Protein AF-A0A2V5LJJ0-F1 (afdb_monomer)

Structure (mmCIF, N/CA/C/O backbone):
data_AF-A0A2V5LJJ0-F1
#
_entry.id   AF-A0A2V5LJJ0-F1
#
loop_
_atom_site.group_PDB
_atom_site.id
_atom_site.type_symbol
_atom_site.label_atom_id
_atom_site.label_alt_id
_atom_site.label_comp_id
_atom_site.label_asym_id
_atom_site.label_entity_id
_atom_site.label_seq_id
_atom_site.pdbx_PDB_ins_code
_atom_site.Cartn_x
_atom_site.Cartn_y
_atom_site.Cartn_z
_atom_site.occupancy
_atom_site.B_iso_or_equiv
_atom_site.auth_seq_id
_atom_site.auth_comp_id
_atom_site.auth_asym_id
_atom_site.auth_atom_id
_atom_site.pdbx_PDB_model_num
ATOM 1 N N . MET A 1 1 ? -6.490 6.702 4.690 1.00 62.19 1 MET A N 1
ATOM 2 C CA . MET A 1 1 ? -7.516 5.666 4.423 1.00 62.19 1 MET A CA 1
ATOM 3 C C . MET A 1 1 ? -7.870 5.526 2.945 1.00 62.19 1 MET A C 1
ATOM 5 O O . MET A 1 1 ? -7.852 4.401 2.469 1.00 62.19 1 MET A O 1
ATOM 9 N N . GLY A 1 2 ? -8.130 6.603 2.186 1.00 63.94 2 GLY A N 1
ATOM 10 C CA . GLY A 1 2 ? -8.470 6.467 0.756 1.00 63.94 2 GLY A CA 1
ATOM 11 C C . GLY A 1 2 ? -7.350 5.833 -0.078 1.00 63.94 2 GLY A C 1
ATOM 12 O O . GLY A 1 2 ? -7.581 4.876 -0.809 1.00 63.94 2 GLY A O 1
ATOM 13 N N . HIS A 1 3 ? -6.111 6.265 0.162 1.00 73.56 3 HIS A N 1
ATOM 14 C CA . HIS A 1 3 ? -4.917 5.666 -0.441 1.00 73.56 3 HIS A CA 1
ATOM 15 C C . HIS A 1 3 ? -4.675 4.201 -0.039 1.00 73.56 3 HIS A C 1
ATOM 17 O O . HIS A 1 3 ? -4.080 3.464 -0.811 1.00 73.56 3 HIS A O 1
ATOM 23 N N . ALA A 1 4 ? -5.182 3.737 1.113 1.00 76.75 4 ALA A N 1
ATOM 24 C CA . ALA A 1 4 ? -5.069 2.325 1.484 1.00 76.75 4 ALA A CA 1
ATOM 25 C C . ALA A 1 4 ? -5.857 1.449 0.505 1.00 76.75 4 ALA A C 1
ATOM 27 O O . ALA A 1 4 ? -5.357 0.429 0.052 1.00 76.75 4 ALA A O 1
ATOM 28 N N . ARG A 1 5 ? -7.072 1.873 0.124 1.00 81.62 5 ARG A N 1
ATOM 29 C CA . ARG A 1 5 ? -7.876 1.158 -0.874 1.00 81.62 5 ARG A CA 1
ATOM 30 C C . ARG A 1 5 ? -7.169 1.092 -2.228 1.00 81.62 5 ARG A C 1
ATOM 32 O O . ARG A 1 5 ? -7.152 0.019 -2.815 1.00 81.62 5 ARG A O 1
ATOM 39 N N . ALA A 1 6 ? -6.572 2.199 -2.668 1.00 84.38 6 ALA A N 1
ATOM 40 C CA . ALA A 1 6 ? -5.789 2.232 -3.900 1.00 84.38 6 ALA A CA 1
ATOM 41 C C . ALA A 1 6 ? -4.598 1.263 -3.842 1.00 84.38 6 ALA A C 1
ATOM 43 O O . ALA A 1 6 ? -4.377 0.534 -4.795 1.00 84.38 6 ALA A O 1
ATOM 44 N N . LEU A 1 7 ? -3.890 1.181 -2.709 1.00 87.19 7 LEU A N 1
ATOM 45 C CA . LEU A 1 7 ? -2.802 0.212 -2.523 1.00 87.19 7 LEU A CA 1
ATOM 46 C C . LEU A 1 7 ? -3.291 -1.241 -2.544 1.00 87.19 7 LEU A C 1
ATOM 48 O O . LEU A 1 7 ? -2.639 -2.095 -3.134 1.00 87.19 7 LEU A O 1
ATOM 52 N N . TYR A 1 8 ? -4.451 -1.534 -1.952 1.00 89.62 8 TYR A N 1
ATOM 53 C CA . TYR A 1 8 ? -5.054 -2.861 -2.097 1.00 89.62 8 TYR A CA 1
ATOM 54 C C . TYR A 1 8 ? -5.366 -3.174 -3.558 1.00 89.62 8 TYR A C 1
ATOM 56 O O . TYR A 1 8 ? -4.977 -4.226 -4.044 1.00 89.62 8 TYR A O 1
ATOM 64 N N . ASP A 1 9 ? -6.015 -2.255 -4.274 1.00 88.94 9 ASP A N 1
ATOM 65 C CA . ASP A 1 9 ? -6.326 -2.466 -5.688 1.00 88.94 9 ASP A CA 1
ATOM 66 C C . ASP A 1 9 ? -5.045 -2.599 -6.536 1.00 88.94 9 ASP A C 1
ATOM 68 O O . ASP A 1 9 ? -4.997 -3.465 -7.406 1.00 88.94 9 ASP A O 1
ATOM 72 N N . PHE A 1 10 ? -3.986 -1.850 -6.215 1.00 91.69 10 PHE A N 1
ATOM 73 C CA . PHE A 1 10 ? -2.665 -1.934 -6.845 1.00 91.69 10 PHE A CA 1
ATOM 74 C C . PHE A 1 10 ? -2.020 -3.322 -6.707 1.00 91.69 10 PHE A C 1
ATOM 76 O O . PHE A 1 10 ? -1.466 -3.827 -7.680 1.00 91.69 10 PHE A O 1
ATOM 83 N N . PHE A 1 11 ? -2.092 -3.947 -5.524 1.00 93.31 11 PHE A N 1
ATOM 84 C CA . PHE A 1 11 ? -1.472 -5.255 -5.261 1.00 93.31 11 PHE A CA 1
ATOM 85 C C . PHE A 1 11 ? -2.370 -6.458 -5.567 1.00 93.31 11 PHE A C 1
ATOM 87 O O . PHE A 1 11 ? -1.859 -7.556 -5.775 1.00 93.31 11 PHE A O 1
ATOM 94 N N . GLU A 1 12 ? -3.692 -6.293 -5.539 1.00 93.38 12 GLU A N 1
ATOM 95 C CA . GLU A 1 12 ? -4.646 -7.396 -5.704 1.00 93.38 12 GLU A CA 1
ATOM 96 C C . GLU A 1 12 ? -5.157 -7.529 -7.145 1.00 93.38 12 GLU A C 1
ATOM 98 O O . GLU A 1 12 ? -5.678 -8.587 -7.500 1.00 93.38 12 GLU A O 1
ATOM 103 N N . THR A 1 13 ? -5.037 -6.484 -7.974 1.00 93.00 13 THR A N 1
ATOM 104 C CA . THR A 1 13 ? -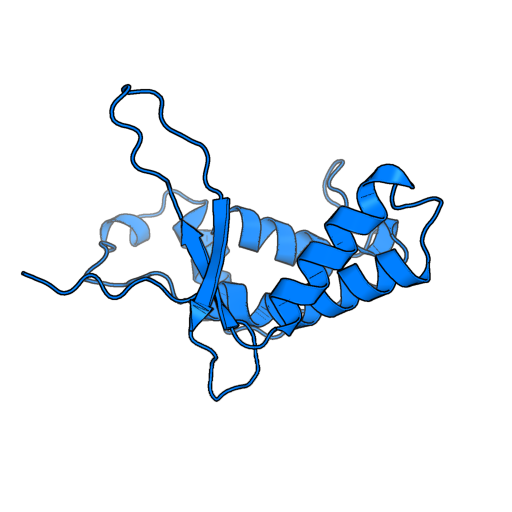5.573 -6.469 -9.344 1.00 93.00 13 THR A CA 1
ATOM 105 C C . THR A 1 13 ? -4.517 -6.922 -10.352 1.00 93.00 13 THR A C 1
ATOM 107 O O . THR A 1 13 ? -3.539 -6.206 -10.562 1.00 93.00 13 THR A O 1
ATOM 110 N N . PRO A 1 14 ? -4.719 -8.060 -11.044 1.00 93.25 14 PRO A N 1
ATOM 111 C CA . PRO A 1 14 ? -3.860 -8.441 -12.161 1.00 93.25 14 PRO A CA 1
ATOM 112 C C . PRO A 1 14 ? -3.953 -7.416 -13.296 1.00 93.25 14 PRO A C 1
ATOM 114 O O . PRO A 1 14 ? -5.037 -6.880 -13.547 1.00 93.25 14 PRO A O 1
ATOM 117 N N . ALA A 1 15 ? -2.875 -7.208 -14.053 1.00 90.69 15 ALA A N 1
ATOM 118 C CA . ALA A 1 15 ? -2.824 -6.265 -15.174 1.00 90.69 15 ALA A CA 1
ATOM 119 C C . ALA A 1 15 ? -3.926 -6.526 -16.211 1.00 90.69 15 ALA A C 1
ATOM 121 O O . ALA A 1 15 ? -4.574 -5.593 -16.679 1.00 90.69 15 ALA A O 1
ATOM 122 N N . ALA A 1 16 ? -4.240 -7.797 -16.478 1.00 91.12 16 ALA A N 1
ATOM 123 C CA . ALA A 1 16 ? -5.324 -8.193 -17.382 1.00 91.12 16 ALA A CA 1
ATOM 124 C C . ALA A 1 16 ? -6.733 -7.768 -16.911 1.00 91.12 16 ALA A C 1
ATOM 126 O O . ALA A 1 16 ? -7.682 -7.804 -17.691 1.00 91.12 16 ALA A O 1
ATOM 127 N N . ARG A 1 17 ? -6.895 -7.411 -15.631 1.00 90.94 17 ARG A N 1
ATOM 128 C CA . ARG A 1 17 ? -8.161 -6.972 -15.019 1.00 90.94 17 ARG A CA 1
ATOM 129 C C . ARG A 1 17 ? -8.112 -5.520 -14.542 1.00 90.94 17 ARG A C 1
ATOM 131 O O . ARG A 1 17 ? -9.001 -5.106 -13.792 1.00 90.94 17 ARG A O 1
ATOM 138 N N . ARG A 1 18 ? -7.089 -4.764 -14.953 1.00 89.31 18 ARG A N 1
ATOM 139 C CA . ARG A 1 18 ? -6.951 -3.338 -14.657 1.00 89.31 18 ARG A CA 1
ATOM 140 C C . ARG A 1 18 ? -8.219 -2.588 -15.033 1.00 89.31 18 ARG A C 1
ATOM 142 O O . ARG A 1 18 ? -8.870 -2.875 -16.039 1.00 89.31 18 ARG A O 1
ATOM 149 N N . LYS A 1 19 ? -8.551 -1.599 -14.214 1.00 85.12 19 LYS A N 1
ATOM 150 C CA . LYS A 1 19 ? -9.584 -0.623 -14.533 1.00 85.12 19 LYS A CA 1
ATOM 151 C C . LYS A 1 19 ? -8.899 0.637 -15.034 1.00 85.12 19 LYS A C 1
ATOM 153 O O . LYS A 1 19 ? -8.002 1.139 -14.371 1.00 85.12 19 LYS A O 1
ATOM 158 N N . HIS A 1 20 ? -9.353 1.144 -16.177 1.00 83.44 20 HIS A N 1
ATOM 159 C CA . HIS A 1 20 ? -8.841 2.389 -16.756 1.00 83.44 20 HIS A CA 1
ATOM 160 C C . HIS A 1 20 ? -7.306 2.368 -16.906 1.00 83.44 20 HIS A C 1
ATOM 162 O O . HIS A 1 20 ? -6.742 1.328 -17.244 1.00 83.44 20 HIS A O 1
ATOM 168 N N . ASP A 1 21 ? -6.659 3.501 -16.636 1.00 82.94 21 ASP A N 1
ATOM 169 C CA . ASP A 1 21 ? -5.205 3.681 -16.678 1.00 82.94 21 ASP A CA 1
ATOM 170 C C . ASP A 1 21 ? -4.557 3.544 -15.286 1.00 82.94 21 ASP A C 1
ATOM 172 O O . ASP A 1 21 ? -3.479 4.084 -15.039 1.00 82.94 21 ASP A O 1
ATOM 176 N N . ASP A 1 22 ? -5.204 2.839 -14.350 1.00 86.12 22 ASP A N 1
ATOM 177 C CA . ASP A 1 22 ? -4.643 2.629 -13.014 1.00 86.12 22 ASP A CA 1
ATOM 178 C C . ASP A 1 22 ? -3.366 1.783 -13.100 1.00 86.12 22 ASP A C 1
ATOM 180 O O . ASP A 1 22 ? -3.398 0.646 -13.569 1.00 86.12 22 ASP A O 1
ATOM 184 N N . ALA A 1 23 ? -2.243 2.295 -12.597 1.00 87.88 23 ALA A N 1
ATOM 185 C CA . ALA A 1 23 ? -1.046 1.478 -12.421 1.00 87.88 23 ALA A CA 1
ATOM 186 C C . ALA A 1 23 ? -1.333 0.324 -11.443 1.00 87.88 23 ALA A C 1
ATOM 188 O O . ALA A 1 23 ? -2.029 0.509 -10.442 1.00 87.88 23 ALA A O 1
ATOM 189 N N . VAL A 1 24 ? -0.782 -0.860 -11.712 1.00 93.06 24 VAL A N 1
ATOM 190 C CA . VAL A 1 24 ? -0.875 -2.039 -10.831 1.00 93.06 24 VAL A CA 1
ATOM 191 C C . VAL A 1 24 ? 0.504 -2.651 -10.624 1.00 93.06 24 VAL A C 1
ATOM 193 O O . VAL A 1 24 ? 1.425 -2.405 -11.398 1.00 93.06 24 VAL A O 1
ATOM 196 N N . SER A 1 25 ? 0.668 -3.481 -9.597 1.00 92.12 25 SER A N 1
ATOM 197 C CA . SER A 1 25 ? 1.990 -3.997 -9.236 1.00 92.12 25 SER A CA 1
ATOM 198 C C . SER A 1 25 ? 2.648 -4.838 -10.336 1.00 92.12 25 SER A C 1
ATOM 200 O O . SER A 1 25 ? 3.872 -4.845 -10.464 1.00 92.12 25 SER A O 1
ATOM 202 N N . GLU A 1 26 ? 1.846 -5.505 -11.169 1.00 93.38 26 GLU A N 1
ATOM 203 C CA . GLU A 1 26 ? 2.340 -6.303 -12.295 1.00 93.38 26 GLU A CA 1
ATOM 204 C C . GLU A 1 26 ? 2.997 -5.457 -13.395 1.00 93.38 26 GLU A C 1
ATOM 206 O O . GLU A 1 26 ? 3.862 -5.980 -14.094 1.00 93.38 26 GLU A O 1
ATOM 211 N N . ASP A 1 27 ? 2.692 -4.153 -13.499 1.00 89.50 27 ASP A N 1
ATOM 212 C CA . ASP A 1 27 ? 3.425 -3.233 -14.39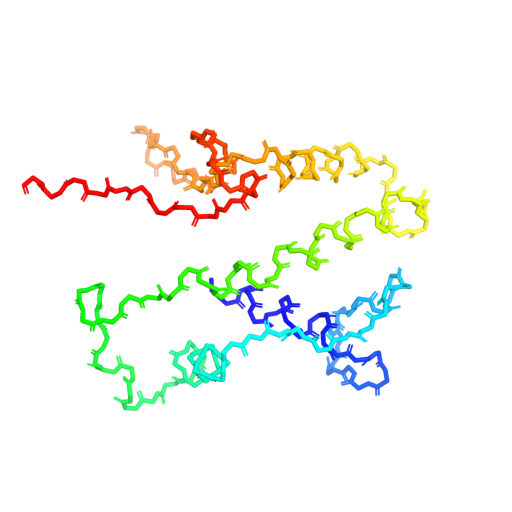3 1.00 89.50 27 ASP A CA 1
ATOM 213 C C . ASP A 1 27 ? 4.912 -3.141 -14.030 1.00 89.50 27 ASP A C 1
ATOM 215 O O . ASP A 1 27 ? 5.760 -2.854 -14.872 1.00 89.50 27 ASP A O 1
ATOM 219 N N . PHE A 1 28 ? 5.231 -3.425 -12.769 1.00 89.25 28 PHE A N 1
ATOM 220 C CA . PHE A 1 28 ? 6.577 -3.398 -12.211 1.00 89.25 28 PHE A CA 1
ATOM 221 C C . PHE A 1 28 ? 7.180 -4.808 -12.107 1.00 89.25 28 PHE A C 1
ATOM 223 O O . PHE A 1 28 ? 8.178 -5.018 -11.417 1.00 89.25 28 PHE A O 1
ATOM 230 N N . GLY A 1 29 ? 6.559 -5.807 -12.743 1.00 89.88 29 GLY A N 1
ATOM 231 C CA . GLY A 1 29 ? 6.971 -7.207 -12.644 1.00 89.88 29 GLY A CA 1
ATOM 232 C C . GLY A 1 29 ? 6.736 -7.825 -11.261 1.00 89.88 29 GLY A C 1
ATOM 233 O O . GLY A 1 29 ? 7.326 -8.858 -10.952 1.00 89.88 29 GLY A O 1
ATOM 234 N N . PHE A 1 30 ? 5.898 -7.208 -10.421 1.00 91.62 30 PHE A N 1
ATOM 235 C CA . PHE A 1 30 ? 5.567 -7.716 -9.093 1.00 91.62 30 PHE A CA 1
ATOM 236 C C . PHE A 1 30 ? 4.169 -8.352 -9.093 1.00 91.62 30 PHE A C 1
ATOM 238 O O . PHE A 1 30 ? 3.183 -7.660 -9.360 1.00 91.62 30 PHE A O 1
ATOM 245 N N . PRO A 1 31 ? 4.041 -9.656 -8.791 1.00 93.12 31 PRO A N 1
ATOM 246 C CA . PRO A 1 31 ? 2.809 -10.401 -9.039 1.00 93.12 31 PRO A CA 1
ATOM 247 C C . PRO A 1 31 ? 1.634 -9.867 -8.217 1.00 93.12 31 PRO A C 1
ATOM 249 O O . PRO A 1 31 ? 1.788 -9.587 -7.024 1.00 93.12 31 PRO A O 1
ATOM 252 N N . ALA A 1 32 ? 0.447 -9.782 -8.817 1.00 94.12 32 ALA A N 1
ATOM 253 C CA . ALA A 1 32 ? -0.750 -9.471 -8.052 1.00 94.12 32 ALA A CA 1
ATOM 254 C C . ALA A 1 32 ? -1.110 -10.661 -7.146 1.00 94.12 32 ALA A C 1
ATOM 256 O O . ALA A 1 32 ? -1.097 -11.817 -7.578 1.00 94.12 32 ALA A O 1
ATOM 257 N N . ARG A 1 33 ? -1.437 -10.401 -5.876 1.00 93.12 33 ARG A N 1
ATOM 258 C CA . ARG A 1 33 ? -1.928 -11.434 -4.952 1.00 93.12 33 ARG A CA 1
ATOM 259 C C . ARG A 1 33 ? -2.958 -10.865 -3.976 1.00 93.12 33 ARG A C 1
ATOM 261 O O . ARG A 1 33 ? -2.784 -9.730 -3.534 1.00 93.12 33 ARG A O 1
ATOM 268 N N . PRO A 1 34 ? -3.986 -11.643 -3.593 1.00 89.12 34 PRO A N 1
ATOM 269 C CA . PRO A 1 34 ? -4.886 -11.265 -2.508 1.00 89.12 34 PRO A CA 1
ATOM 270 C C . PRO A 1 34 ? -4.103 -10.982 -1.224 1.00 89.12 34 PRO A C 1
ATOM 272 O O . PRO A 1 34 ? -3.201 -11.747 -0.870 1.00 89.12 34 PRO A O 1
ATOM 275 N N . ILE A 1 35 ? -4.450 -9.900 -0.531 1.00 88.44 35 ILE A N 1
ATOM 276 C CA . ILE A 1 35 ? -3.876 -9.579 0.775 1.00 88.44 35 ILE A CA 1
ATOM 277 C C . ILE A 1 35 ? -4.858 -10.048 1.839 1.00 88.44 35 ILE A C 1
ATOM 279 O O . ILE A 1 35 ? -6.035 -9.678 1.814 1.00 88.44 35 ILE A O 1
ATOM 283 N N . ASP A 1 36 ? -4.374 -10.870 2.770 1.00 84.19 36 ASP A N 1
ATOM 284 C CA . ASP A 1 36 ? -5.199 -11.351 3.870 1.00 84.19 36 ASP A CA 1
ATOM 285 C C . ASP A 1 36 ? -5.578 -10.183 4.788 1.00 84.19 36 ASP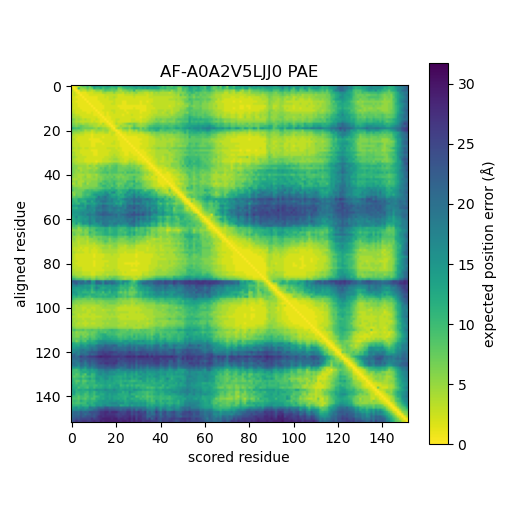 A C 1
ATOM 287 O O . ASP A 1 36 ? -4.724 -9.476 5.330 1.00 84.19 36 ASP A O 1
ATOM 291 N N . ARG A 1 37 ? -6.882 -9.939 4.907 1.00 81.88 37 ARG A N 1
ATOM 292 C CA . ARG A 1 37 ? -7.448 -8.886 5.750 1.00 81.88 37 ARG A CA 1
ATOM 293 C C . ARG A 1 37 ? -8.848 -9.276 6.211 1.00 81.88 37 ARG A C 1
ATOM 295 O O . ARG A 1 37 ? -9.565 -9.958 5.474 1.00 81.88 37 ARG A O 1
ATOM 302 N N . PRO A 1 38 ? -9.302 -8.763 7.365 1.00 80.81 38 PRO A N 1
ATOM 303 C CA . PRO A 1 38 ? -10.668 -8.977 7.817 1.00 80.81 38 PRO A CA 1
ATOM 304 C C . PRO A 1 38 ? -11.706 -8.487 6.794 1.00 80.81 38 PRO A C 1
ATOM 306 O O . PRO A 1 38 ? -11.604 -7.386 6.245 1.00 80.81 38 PRO A O 1
ATOM 309 N N . ASP A 1 39 ? -12.762 -9.272 6.576 1.00 77.00 39 ASP A N 1
ATOM 310 C CA . ASP A 1 39 ? -13.868 -8.905 5.676 1.00 77.00 39 ASP A CA 1
ATOM 311 C C . ASP A 1 39 ? -14.579 -7.610 6.094 1.00 77.00 39 ASP A C 1
ATOM 313 O O . ASP A 1 39 ? -15.066 -6.833 5.256 1.00 77.00 39 ASP A O 1
ATOM 317 N N . ASP A 1 40 ? -14.595 -7.351 7.400 1.00 75.62 40 ASP A N 1
ATOM 318 C CA . ASP A 1 40 ? -15.117 -6.119 7.968 1.00 75.62 40 ASP A CA 1
ATOM 319 C C 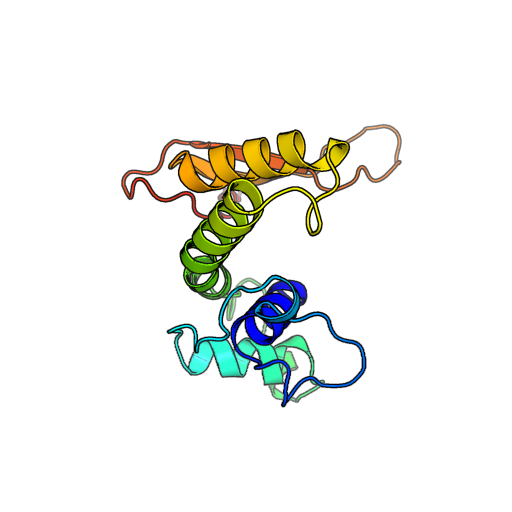. ASP A 1 40 ? -14.297 -4.913 7.491 1.00 75.62 40 ASP A C 1
ATOM 321 O O . ASP A 1 40 ? -14.871 -3.933 7.017 1.00 75.62 40 ASP A O 1
ATOM 325 N N . ASP A 1 41 ? -12.965 -5.006 7.470 1.00 75.94 41 ASP A N 1
ATOM 326 C CA . ASP A 1 41 ? -12.077 -3.935 7.001 1.00 75.94 41 ASP A CA 1
ATOM 327 C C . ASP A 1 41 ? -12.277 -3.635 5.508 1.00 75.94 41 ASP A C 1
ATOM 329 O O . ASP A 1 41 ? -12.360 -2.468 5.101 1.00 75.94 41 ASP A O 1
ATOM 333 N N . ARG A 1 42 ? -12.472 -4.678 4.689 1.00 74.56 42 ARG A N 1
ATOM 334 C CA . ARG A 1 42 ? -12.838 -4.539 3.268 1.00 74.56 42 ARG A CA 1
ATOM 335 C C . ARG A 1 42 ? -14.169 -3.803 3.098 1.00 74.56 42 ARG A C 1
ATOM 337 O O . ARG A 1 42 ? -14.293 -2.901 2.263 1.00 74.56 42 ARG A O 1
ATOM 344 N N . THR A 1 43 ? -15.163 -4.154 3.910 1.00 74.75 43 THR A N 1
ATOM 345 C CA . THR A 1 43 ? -16.486 -3.517 3.896 1.00 74.75 43 THR A CA 1
ATOM 346 C C . THR A 1 43 ? -16.412 -2.056 4.339 1.00 74.75 43 THR A C 1
ATOM 348 O O . THR A 1 43 ? -17.053 -1.194 3.726 1.00 74.75 43 THR A O 1
ATOM 351 N N . ARG A 1 44 ? -15.603 -1.751 5.361 1.00 74.06 44 ARG A N 1
ATOM 352 C CA . ARG A 1 44 ? -15.384 -0.386 5.853 1.00 74.06 44 ARG A CA 1
ATOM 353 C C . ARG A 1 44 ? -14.728 0.497 4.792 1.00 74.06 44 ARG A C 1
ATOM 355 O O . ARG A 1 44 ? -15.226 1.594 4.540 1.00 74.06 44 ARG A O 1
ATOM 362 N N . LEU A 1 45 ? -13.683 0.017 4.114 1.00 74.19 45 LEU A N 1
ATOM 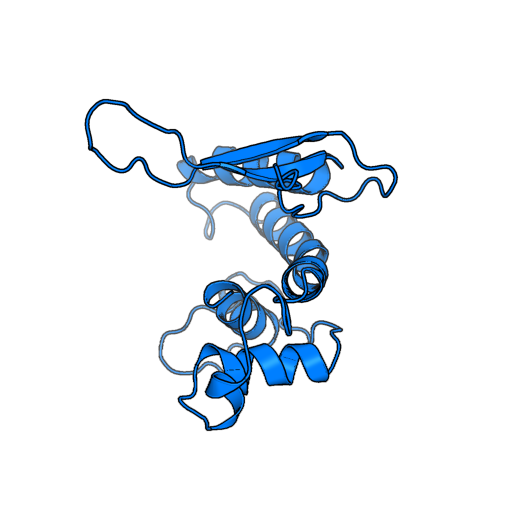363 C CA . LEU A 1 45 ? -13.052 0.756 3.015 1.00 74.19 45 LEU A CA 1
ATOM 364 C C . LEU A 1 45 ? -14.044 1.047 1.883 1.00 74.19 45 LEU A C 1
ATOM 366 O O . LEU A 1 45 ? -14.203 2.198 1.494 1.00 74.19 45 LEU A O 1
ATOM 370 N N . ASN A 1 46 ? -14.764 0.039 1.394 1.00 69.69 46 ASN A N 1
ATOM 371 C CA . ASN A 1 46 ? -15.593 0.210 0.199 1.00 69.69 46 ASN A CA 1
ATOM 372 C C . ASN A 1 46 ? -16.891 0.981 0.474 1.00 69.69 46 ASN A C 1
ATOM 374 O O . ASN A 1 46 ? -17.200 1.952 -0.213 1.00 69.69 46 ASN A O 1
ATOM 378 N N . LYS A 1 47 ? -17.657 0.583 1.497 1.00 67.81 47 LYS A N 1
ATOM 379 C CA . LYS A 1 47 ? -19.003 1.134 1.737 1.00 67.81 47 LYS A CA 1
ATOM 380 C C . LYS A 1 47 ? -19.015 2.360 2.642 1.00 67.81 47 LYS A C 1
ATOM 382 O O . LYS A 1 47 ? -19.934 3.170 2.545 1.00 67.81 47 LYS A O 1
ATOM 387 N N . GLN A 1 48 ? -18.048 2.484 3.552 1.00 66.38 48 GLN A N 1
ATOM 388 C CA . GLN A 1 48 ? -18.079 3.529 4.582 1.00 66.38 48 GLN A CA 1
ATOM 389 C C . GLN A 1 48 ? -17.143 4.696 4.260 1.00 66.38 48 GLN A C 1
ATOM 391 O O . GLN A 1 48 ? -17.403 5.810 4.712 1.00 66.38 48 GLN A O 1
ATOM 396 N N . LEU A 1 49 ? -16.092 4.494 3.456 1.00 67.88 49 LEU A N 1
ATOM 397 C CA . LEU A 1 49 ? -15.189 5.578 3.060 1.00 67.88 49 LEU A CA 1
ATOM 398 C C . LEU A 1 49 ? -15.580 6.255 1.741 1.00 67.88 49 LEU A C 1
ATOM 400 O O . LEU A 1 49 ? -15.477 7.473 1.658 1.00 67.88 49 LEU A O 1
ATOM 404 N N . PHE A 1 50 ? -16.046 5.513 0.738 1.00 62.91 50 PHE A N 1
ATOM 405 C CA . PHE A 1 50 ? -16.258 6.059 -0.611 1.00 62.91 50 PHE A CA 1
ATOM 406 C C . PHE A 1 50 ? -17.724 6.158 -1.035 1.00 62.91 50 PHE A C 1
ATOM 408 O O . PHE A 1 50 ? -18.011 6.692 -2.102 1.00 62.91 50 PHE A O 1
ATOM 415 N N . HIS A 1 51 ? -18.670 5.652 -0.240 1.00 61.72 51 HIS A N 1
ATOM 416 C CA . HIS A 1 51 ? -20.097 5.735 -0.558 1.00 61.72 51 HIS A CA 1
ATOM 417 C C . HIS A 1 51 ? -20.841 6.558 0.497 1.00 61.72 51 HIS A C 1
ATOM 419 O O . HIS A 1 51 ? -20.670 6.362 1.705 1.00 61.72 51 HIS A O 1
ATOM 425 N N . ILE A 1 52 ? -21.700 7.476 0.043 1.00 56.38 52 ILE A N 1
ATOM 426 C CA . ILE A 1 52 ? -22.664 8.162 0.908 1.00 56.38 52 ILE A CA 1
ATOM 427 C C . ILE A 1 52 ? -23.760 7.149 1.229 1.00 56.38 52 ILE A C 1
ATOM 429 O O . ILE A 1 52 ? -24.650 6.884 0.428 1.00 56.38 52 ILE A O 1
ATOM 433 N N . THR A 1 53 ? -23.652 6.528 2.397 1.00 58.62 53 THR A N 1
ATOM 434 C CA . THR A 1 53 ? -24.606 5.530 2.883 1.00 58.62 53 THR A CA 1
ATOM 435 C C . THR A 1 53 ? -25.165 5.981 4.228 1.00 58.62 53 THR A C 1
ATOM 437 O O . THR A 1 53 ? -24.448 6.595 5.018 1.00 58.62 53 THR A O 1
ATOM 440 N N . TYR A 1 54 ? -26.419 5.639 4.546 1.00 59.75 54 TYR A N 1
ATOM 441 C CA . TYR A 1 54 ? -27.016 5.922 5.864 1.00 59.75 54 TYR A CA 1
ATOM 442 C C . TYR A 1 54 ? -26.184 5.361 7.034 1.00 59.75 54 TYR A C 1
ATOM 444 O O . TYR A 1 54 ? -26.246 5.868 8.153 1.00 59.75 54 TYR A O 1
ATOM 452 N N . SER A 1 55 ? -25.351 4.346 6.780 1.00 57.97 55 SER A N 1
ATOM 453 C CA . SER A 1 55 ? -24.356 3.833 7.723 1.00 57.97 55 SER A CA 1
ATOM 454 C C . SER A 1 55 ? -23.317 4.870 8.158 1.00 57.97 55 SER A C 1
ATOM 456 O O . SER A 1 55 ? -22.898 4.807 9.308 1.00 57.97 55 SER A O 1
ATOM 458 N N . ARG A 1 56 ? -22.930 5.846 7.321 1.00 58.59 56 ARG A N 1
ATOM 459 C CA . ARG A 1 56 ? -21.943 6.884 7.689 1.00 58.59 56 ARG A CA 1
ATOM 460 C C . ARG A 1 56 ? -22.396 7.774 8.848 1.00 58.59 56 ARG A C 1
ATOM 462 O O . ARG A 1 56 ? -21.558 8.187 9.639 1.00 58.59 56 ARG A O 1
ATOM 469 N N . LEU A 1 57 ? -23.701 8.017 8.996 1.00 55.97 57 LEU A N 1
ATOM 470 C CA . LEU A 1 57 ? -24.258 8.921 10.017 1.00 55.97 57 LEU A CA 1
ATOM 471 C C . LEU A 1 57 ? -24.069 8.430 11.466 1.00 55.97 57 LEU A C 1
ATOM 473 O O . LEU A 1 57 ? -24.406 9.146 12.404 1.00 55.97 57 LEU A O 1
ATOM 477 N N . ARG A 1 58 ? -23.537 7.218 11.678 1.00 56.66 58 ARG A N 1
ATOM 478 C C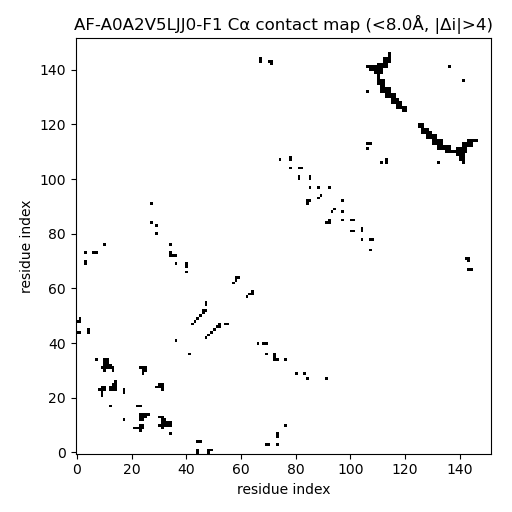A . ARG A 1 58 ? -23.344 6.628 13.015 1.00 56.66 58 ARG A CA 1
ATOM 479 C C . ARG A 1 58 ? -21.916 6.746 13.564 1.00 56.66 58 ARG A C 1
ATOM 481 O O . ARG A 1 58 ? -21.668 6.253 14.661 1.00 56.66 58 ARG A O 1
ATOM 488 N N . TYR A 1 59 ? -20.986 7.356 12.827 1.00 58.97 59 TYR A N 1
ATOM 489 C CA . TYR A 1 59 ? -19.552 7.296 13.128 1.00 58.97 59 TYR A CA 1
ATOM 490 C C . TYR A 1 59 ? -18.993 8.664 13.545 1.00 58.97 59 TYR A C 1
ATOM 492 O O . TYR A 1 59 ? -19.038 9.620 12.779 1.00 58.97 59 TYR A O 1
ATOM 500 N N . ASN A 1 60 ? -18.422 8.730 14.749 1.00 60.25 60 ASN A N 1
ATOM 501 C CA . ASN A 1 60 ? -17.486 9.768 15.188 1.00 60.25 60 ASN A CA 1
ATOM 502 C C . ASN A 1 60 ? -16.245 9.074 15.796 1.00 60.25 60 ASN A C 1
ATOM 504 O O . ASN A 1 60 ? -16.248 7.848 15.964 1.00 60.25 60 ASN A O 1
ATOM 508 N N . GLU A 1 61 ? -15.199 9.838 16.125 1.00 59.38 61 GLU A N 1
ATOM 509 C CA . GLU A 1 61 ? -13.943 9.300 16.681 1.00 59.38 61 GLU A CA 1
ATOM 510 C C . GLU A 1 61 ? -14.148 8.449 17.945 1.00 59.38 61 GLU A C 1
ATOM 512 O O . GLU A 1 61 ? -13.376 7.528 18.192 1.00 59.38 61 GLU A O 1
ATOM 517 N N . THR A 1 62 ? -15.229 8.685 18.693 1.00 59.06 62 THR A N 1
ATOM 518 C CA . THR A 1 62 ? -15.528 7.997 19.954 1.00 59.06 62 THR A CA 1
ATOM 519 C C . THR A 1 62 ? -16.445 6.781 19.813 1.00 59.06 62 THR A C 1
ATOM 521 O O . THR A 1 62 ? -16.428 5.905 20.671 1.00 59.06 62 THR A O 1
ATOM 524 N N . ARG A 1 63 ? -17.246 6.679 18.746 1.00 60.69 63 ARG A N 1
ATOM 525 C CA . ARG A 1 63 ? -18.253 5.613 18.590 1.00 60.69 63 ARG A CA 1
ATOM 526 C C . ARG A 1 63 ? -17.784 4.443 17.742 1.00 60.69 63 ARG A C 1
ATOM 528 O O . ARG A 1 63 ? -18.281 3.347 17.965 1.00 60.69 63 ARG A O 1
ATOM 535 N N . LYS A 1 64 ? -16.883 4.654 16.775 1.00 63.69 64 LYS A N 1
ATOM 536 C CA . LYS A 1 64 ? -16.283 3.594 15.936 1.00 63.69 64 LYS A CA 1
ATOM 537 C C . LYS A 1 64 ? -15.030 4.130 15.213 1.00 63.69 64 LYS A C 1
ATOM 539 O O . LYS A 1 64 ? -15.125 4.526 14.044 1.00 63.69 64 LYS A O 1
ATOM 544 N N . PRO A 1 65 ? -13.855 4.151 15.869 1.00 70.75 65 PRO A N 1
ATOM 545 C CA . PRO A 1 65 ? -12.620 4.610 15.237 1.00 70.75 65 PRO A CA 1
ATOM 546 C C . PRO A 1 65 ? -12.271 3.748 14.016 1.00 70.75 65 PRO A C 1
ATOM 548 O O . PRO A 1 65 ? -12.644 2.571 13.927 1.00 70.75 65 PRO A O 1
ATOM 551 N N . TRP A 1 66 ? -11.582 4.334 13.032 1.00 70.25 66 TRP A N 1
ATOM 552 C CA . TRP A 1 66 ? -10.961 3.547 11.961 1.00 70.25 66 TRP A CA 1
ATOM 553 C C . TRP A 1 66 ? -9.992 2.536 12.574 1.00 70.25 66 TRP A C 1
ATOM 555 O O . TRP A 1 66 ? -9.298 2.906 13.519 1.00 70.25 66 TRP A O 1
ATOM 565 N N . PRO A 1 67 ? -9.958 1.289 12.094 1.00 70.06 67 PRO A N 1
ATOM 566 C CA . PRO A 1 67 ? -9.069 0.295 12.648 1.00 70.06 67 PRO A CA 1
ATOM 567 C C . PRO A 1 67 ? -7.678 0.503 12.041 1.00 70.06 67 PRO A C 1
ATOM 569 O O . PRO A 1 67 ? -7.537 0.727 10.834 1.00 70.06 67 PRO A O 1
ATOM 572 N N . ASP A 1 68 ? -6.649 0.458 12.879 1.00 68.69 68 ASP A N 1
ATOM 573 C CA . ASP A 1 68 ? -5.267 0.641 12.423 1.00 68.69 68 ASP A CA 1
ATOM 574 C C . ASP A 1 68 ? -4.753 -0.611 11.663 1.00 68.69 68 ASP A C 1
ATOM 576 O O . ASP A 1 68 ? -3.804 -0.532 10.882 1.00 68.69 68 ASP A O 1
ATOM 580 N N . THR A 1 69 ? -5.480 -1.736 11.759 1.00 69.00 69 THR A N 1
ATOM 581 C CA . THR A 1 69 ? -5.243 -3.003 11.036 1.00 69.00 69 THR A CA 1
ATOM 582 C C . THR A 1 69 ? -5.275 -2.868 9.515 1.00 69.00 69 THR A C 1
ATOM 584 O O . THR A 1 69 ? -4.545 -3.574 8.823 1.00 69.00 69 THR A O 1
ATOM 587 N N . ILE A 1 70 ? -6.061 -1.927 8.974 1.00 73.38 70 ILE A N 1
ATOM 588 C CA . ILE A 1 70 ? -6.204 -1.728 7.522 1.00 73.38 70 ILE A CA 1
ATOM 589 C C . ILE A 1 70 ? -4.857 -1.460 6.846 1.00 73.38 70 ILE A C 1
ATOM 591 O O . ILE A 1 70 ? -4.646 -1.898 5.715 1.00 73.38 70 ILE A O 1
ATOM 595 N N . LEU A 1 71 ? -3.977 -0.705 7.504 1.00 74.19 71 LEU A N 1
ATOM 596 C CA . LEU A 1 71 ? -2.650 -0.387 6.977 1.00 74.19 71 LEU A CA 1
ATOM 597 C C . LEU A 1 71 ? -1.621 -1.451 7.363 1.00 74.19 71 LEU A C 1
ATOM 599 O O . LEU A 1 71 ? -0.722 -1.720 6.573 1.00 74.19 71 LEU A O 1
ATOM 603 N N . ALA A 1 72 ? -1.781 -2.088 8.526 1.00 77.19 72 ALA A N 1
ATOM 604 C CA . ALA A 1 72 ? -0.890 -3.152 8.977 1.00 77.19 72 ALA A CA 1
ATOM 605 C C . ALA A 1 72 ? -0.849 -4.331 7.987 1.00 77.19 72 ALA A C 1
ATOM 607 O O . ALA A 1 72 ? 0.232 -4.784 7.631 1.00 77.19 72 ALA A O 1
ATOM 608 N N . CYS A 1 73 ? -1.999 -4.758 7.449 1.00 82.19 73 CYS A N 1
ATOM 609 C CA . CYS A 1 73 ? -2.056 -5.834 6.446 1.00 82.19 73 CYS A CA 1
ATOM 610 C C . CYS A 1 73 ? -1.328 -5.492 5.130 1.00 82.19 73 CYS A C 1
ATOM 612 O O . CYS A 1 73 ? -0.915 -6.390 4.402 1.00 82.19 73 CYS A O 1
ATOM 614 N N . LEU A 1 74 ? -1.167 -4.202 4.806 1.00 84.56 74 LEU A N 1
ATOM 615 C CA . LEU A 1 74 ? -0.438 -3.756 3.613 1.00 84.56 74 LEU A CA 1
ATOM 616 C C . LEU A 1 74 ? 1.074 -3.689 3.838 1.00 84.56 74 LEU A C 1
ATOM 618 O O . LEU A 1 74 ? 1.817 -3.725 2.861 1.00 84.56 74 LEU A O 1
ATOM 622 N N . HIS A 1 75 ? 1.523 -3.565 5.090 1.00 85.31 75 HIS A N 1
ATOM 623 C CA . HIS A 1 75 ? 2.915 -3.259 5.427 1.00 85.31 75 HIS A CA 1
ATOM 624 C C . HIS A 1 75 ? 3.890 -4.271 4.823 1.00 85.31 75 HIS A C 1
ATOM 626 O O . HIS A 1 75 ? 4.735 -3.881 4.017 1.00 85.31 75 HIS A O 1
ATOM 632 N N . ASP A 1 76 ? 3.694 -5.558 5.116 1.00 87.31 76 ASP A N 1
ATOM 633 C CA . ASP A 1 76 ? 4.572 -6.630 4.635 1.00 87.31 76 ASP A CA 1
ATOM 634 C C . ASP A 1 76 ? 4.631 -6.640 3.093 1.00 87.31 76 ASP A C 1
ATOM 636 O O . ASP A 1 76 ? 5.704 -6.748 2.496 1.00 87.31 76 ASP A O 1
ATOM 640 N N . ARG A 1 77 ? 3.488 -6.426 2.421 1.00 90.56 77 ARG A N 1
ATOM 641 C CA . ARG A 1 77 ? 3.434 -6.399 0.951 1.00 90.56 77 ARG A CA 1
ATOM 642 C C . ARG A 1 77 ? 4.127 -5.172 0.356 1.00 90.56 77 ARG A C 1
ATOM 644 O O . ARG A 1 77 ? 4.779 -5.296 -0.678 1.00 90.56 77 ARG A O 1
ATOM 651 N N . CYS A 1 78 ? 4.015 -4.012 1.000 1.00 89.94 78 CYS A N 1
ATOM 652 C CA . CYS A 1 78 ? 4.733 -2.801 0.608 1.00 89.94 78 CYS A CA 1
ATOM 653 C C . CYS A 1 78 ? 6.250 -2.970 0.760 1.00 89.94 78 CYS A C 1
ATOM 655 O O . CYS A 1 78 ? 6.991 -2.558 -0.127 1.00 89.94 78 CYS A O 1
ATOM 657 N N . VAL A 1 79 ? 6.713 -3.594 1.849 1.00 90.81 79 VAL A N 1
ATOM 658 C CA . VAL A 1 79 ? 8.140 -3.881 2.071 1.00 90.81 79 VAL A CA 1
ATOM 659 C C . VAL A 1 79 ? 8.685 -4.786 0.967 1.00 90.81 79 VAL A C 1
ATOM 661 O O . VAL A 1 79 ? 9.677 -4.434 0.329 1.00 90.81 79 VAL A O 1
ATOM 664 N N . GLU A 1 80 ? 8.003 -5.899 0.682 1.00 92.38 80 GLU A N 1
ATOM 665 C CA . GLU A 1 80 ? 8.379 -6.814 -0.404 1.00 92.38 80 GLU A CA 1
ATOM 666 C C . GLU A 1 80 ? 8.427 -6.102 -1.767 1.00 92.38 80 GLU A C 1
ATOM 668 O O . GLU A 1 80 ? 9.323 -6.348 -2.574 1.00 92.38 80 GLU A O 1
ATOM 673 N N . PHE A 1 81 ? 7.474 -5.203 -2.029 1.00 91.94 81 PHE A N 1
ATOM 674 C CA . PHE A 1 81 ? 7.424 -4.446 -3.277 1.00 91.94 81 PHE A CA 1
ATOM 675 C C . PHE A 1 81 ? 8.603 -3.479 -3.419 1.00 91.94 81 PHE A C 1
ATOM 677 O O . PHE A 1 81 ? 9.243 -3.444 -4.467 1.00 91.94 81 PHE A O 1
ATOM 684 N N . ILE A 1 82 ? 8.936 -2.727 -2.367 1.00 91.00 82 ILE A N 1
ATOM 685 C CA . ILE A 1 82 ? 10.074 -1.796 -2.393 1.00 91.00 82 ILE A CA 1
ATOM 686 C C . ILE A 1 82 ? 11.389 -2.564 -2.570 1.00 91.00 82 ILE A C 1
ATOM 688 O O . ILE A 1 82 ? 12.237 -2.157 -3.361 1.00 91.00 82 ILE A O 1
ATOM 692 N N . GLN A 1 83 ? 11.544 -3.705 -1.893 1.00 92.25 83 GLN A N 1
A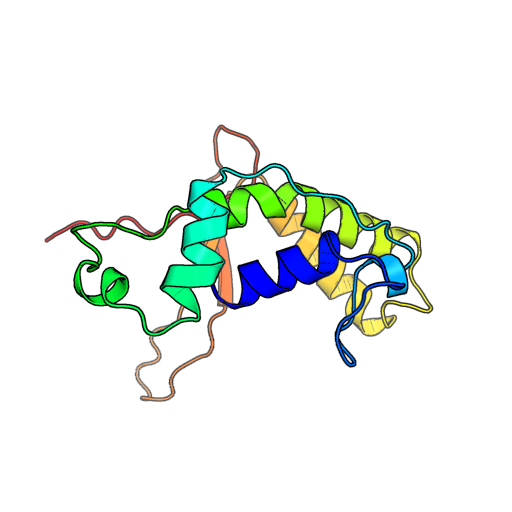TOM 693 C CA . GLN A 1 83 ? 12.695 -4.589 -2.089 1.00 92.25 83 GLN A CA 1
ATOM 694 C C . GLN A 1 83 ? 12.791 -5.070 -3.540 1.00 92.25 83 GLN A C 1
ATOM 696 O O . GLN A 1 83 ? 13.865 -5.014 -4.135 1.00 92.25 83 GLN A O 1
ATOM 701 N N . HIS A 1 84 ? 11.671 -5.492 -4.135 1.00 90.62 84 HIS A N 1
ATOM 702 C CA . HIS A 1 84 ? 11.617 -5.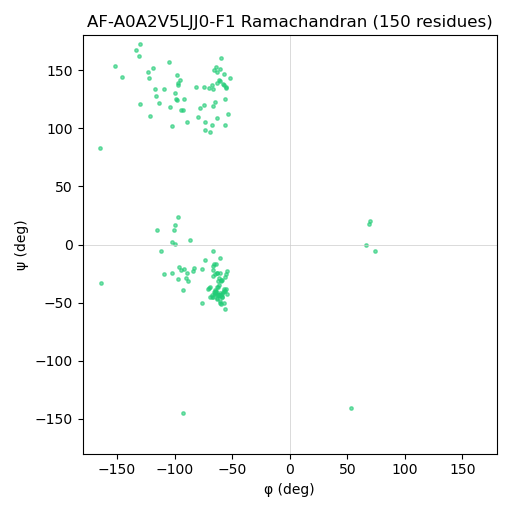886 -5.543 1.00 90.62 84 HIS A CA 1
ATOM 703 C C . HIS A 1 84 ? 12.054 -4.747 -6.471 1.00 90.62 84 HIS A C 1
ATOM 705 O O . HIS A 1 84 ? 12.866 -4.978 -7.365 1.00 90.62 84 HIS A O 1
ATOM 711 N N . LEU A 1 85 ? 11.575 -3.524 -6.234 1.00 89.06 85 LEU A N 1
ATOM 712 C CA . LEU A 1 85 ? 11.959 -2.348 -7.018 1.00 89.06 85 LEU A CA 1
ATOM 713 C C . LEU A 1 85 ? 13.461 -2.044 -6.933 1.00 89.06 85 LEU A C 1
ATOM 715 O O . LEU A 1 85 ? 14.084 -1.769 -7.957 1.00 89.06 85 LEU A O 1
ATOM 719 N N . LEU A 1 86 ? 14.045 -2.117 -5.734 1.00 88.25 86 LEU A N 1
ATOM 720 C CA . LEU A 1 86 ? 15.470 -1.851 -5.513 1.00 88.25 86 LEU A CA 1
ATOM 721 C C . LEU A 1 86 ? 16.369 -2.930 -6.135 1.00 88.25 86 LEU A C 1
ATOM 723 O O . LEU A 1 86 ? 17.426 -2.608 -6.671 1.00 88.25 86 LEU A O 1
ATOM 727 N N . VAL A 1 87 ? 15.948 -4.200 -6.106 1.00 87.88 87 VAL A N 1
ATOM 728 C CA . VAL A 1 87 ? 16.704 -5.322 -6.697 1.00 87.88 87 VAL A CA 1
ATOM 729 C C . VAL A 1 87 ? 16.695 -5.279 -8.226 1.00 87.88 87 VAL A C 1
ATOM 731 O O . VAL A 1 87 ? 17.706 -5.580 -8.855 1.00 87.88 87 VAL A O 1
ATOM 734 N N . HIS A 1 88 ? 15.573 -4.896 -8.837 1.00 82.12 88 HIS A N 1
ATOM 735 C CA . HIS A 1 88 ? 15.396 -4.918 -10.294 1.00 82.12 88 HIS A CA 1
ATOM 736 C C . HIS A 1 88 ? 15.600 -3.529 -10.947 1.00 82.12 88 HIS A C 1
ATOM 738 O O . HIS A 1 88 ? 15.181 -3.300 -12.085 1.00 82.12 88 HIS A O 1
ATOM 744 N N . GLY A 1 89 ? 16.222 -2.583 -10.232 1.00 66.06 89 GLY A N 1
ATOM 745 C CA . GLY A 1 89 ? 16.195 -1.149 -10.535 1.00 66.06 89 GLY A CA 1
ATOM 746 C C . GLY A 1 89 ? 17.134 -0.649 -11.645 1.00 66.06 89 GLY A C 1
ATOM 747 O O . GLY A 1 89 ? 18.340 -0.543 -11.441 1.00 66.06 89 GLY A O 1
ATOM 748 N N . ALA A 1 90 ? 16.533 -0.250 -12.777 1.00 52.91 90 ALA A N 1
ATOM 749 C CA . ALA A 1 90 ? 16.928 0.863 -13.670 1.00 52.91 90 ALA A CA 1
ATOM 750 C C . ALA A 1 90 ? 15.793 1.286 -14.649 1.00 52.91 90 ALA A C 1
ATOM 752 O O . ALA A 1 90 ? 15.681 2.474 -14.940 1.00 52.91 90 ALA A O 1
ATOM 753 N N . PRO A 1 91 ? 14.906 0.386 -15.141 1.00 63.34 91 PRO A N 1
ATOM 754 C CA . PRO A 1 91 ? 13.780 0.787 -16.002 1.00 63.34 91 PRO A CA 1
ATOM 755 C C . PRO A 1 91 ? 12.539 1.285 -15.240 1.00 63.34 91 PRO A C 1
ATOM 757 O O . PRO A 1 91 ? 11.685 1.935 -15.832 1.00 63.34 91 PRO A O 1
ATOM 760 N N . LEU A 1 92 ? 12.410 0.935 -13.954 1.00 64.75 92 LEU A N 1
ATOM 761 C CA . LEU A 1 92 ? 11.187 1.125 -13.154 1.00 64.75 92 LEU A CA 1
ATOM 762 C C . LEU A 1 92 ? 11.301 2.221 -12.087 1.00 64.75 92 LEU A C 1
ATOM 764 O O . LEU A 1 92 ? 10.295 2.783 -11.667 1.00 64.75 92 LEU A O 1
ATOM 768 N N . VAL A 1 93 ? 12.522 2.506 -11.638 1.00 64.38 93 VAL A N 1
ATOM 769 C CA . VAL A 1 93 ? 12.844 3.510 -10.622 1.00 64.38 93 VAL A CA 1
ATOM 770 C C . VAL A 1 93 ? 13.963 4.348 -11.211 1.00 64.38 93 VAL A C 1
ATOM 772 O O . VAL A 1 93 ? 14.998 3.794 -11.588 1.00 64.38 93 VAL A O 1
ATOM 775 N N . GLY A 1 94 ? 13.743 5.656 -11.355 1.00 65.62 94 GLY A N 1
ATOM 776 C CA . GLY A 1 94 ? 14.784 6.552 -11.844 1.00 65.62 94 GLY A CA 1
ATOM 777 C C . GLY A 1 94 ? 16.022 6.462 -10.941 1.00 65.62 94 GLY A C 1
ATOM 778 O O . GLY A 1 94 ? 15.877 6.252 -9.735 1.00 65.62 94 GLY A O 1
ATOM 779 N N . PRO A 1 95 ? 17.245 6.615 -11.479 1.00 68.19 95 PRO A N 1
ATOM 780 C CA . PRO A 1 95 ? 18.469 6.538 -10.675 1.00 68.19 95 PRO A CA 1
ATOM 781 C C . PRO A 1 95 ? 18.477 7.542 -9.509 1.00 68.19 95 PRO A C 1
ATOM 783 O O . PRO A 1 95 ? 19.055 7.259 -8.462 1.00 68.19 95 PRO A O 1
ATOM 786 N N . ASP A 1 96 ? 17.770 8.664 -9.661 1.00 77.31 96 ASP A N 1
ATOM 787 C CA . ASP A 1 96 ? 17.632 9.705 -8.640 1.00 77.31 96 ASP A CA 1
ATOM 788 C C . ASP A 1 96 ? 16.660 9.329 -7.506 1.00 77.31 96 ASP A C 1
ATOM 790 O O . ASP A 1 96 ? 16.761 9.867 -6.403 1.00 77.31 96 ASP A O 1
ATOM 794 N N . ASP A 1 97 ? 15.756 8.372 -7.736 1.00 80.56 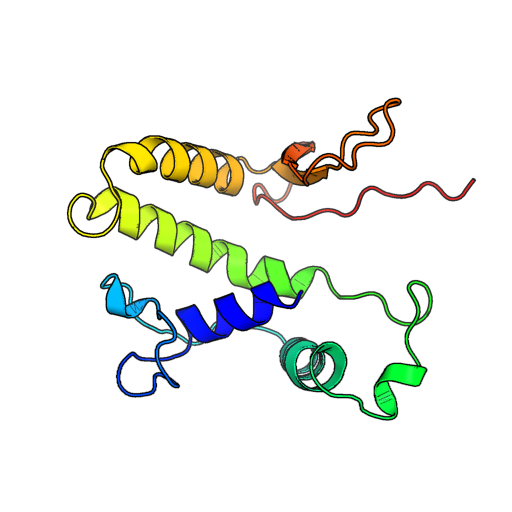97 ASP A N 1
ATOM 795 C CA . ASP A 1 97 ? 14.731 7.966 -6.766 1.00 80.56 97 ASP A CA 1
ATOM 796 C C . ASP A 1 97 ? 15.187 6.799 -5.878 1.00 80.56 97 ASP A C 1
ATOM 798 O O . ASP A 1 97 ? 14.641 6.587 -4.791 1.00 80.56 97 ASP A O 1
ATOM 802 N N . ALA A 1 98 ? 16.189 6.023 -6.306 1.00 82.50 98 ALA A N 1
ATOM 803 C CA . ALA A 1 98 ? 16.671 4.853 -5.567 1.00 82.50 98 ALA A CA 1
ATOM 804 C C . ALA A 1 98 ? 17.075 5.162 -4.105 1.00 82.50 98 ALA A C 1
ATOM 806 O O . ALA A 1 98 ? 16.669 4.406 -3.215 1.00 82.50 98 ALA A O 1
ATOM 807 N N . PRO A 1 99 ? 17.775 6.276 -3.793 1.00 85.88 99 PRO A N 1
ATOM 808 C CA . PRO A 1 99 ? 18.067 6.650 -2.408 1.00 85.88 99 PRO A CA 1
ATOM 809 C C . PRO A 1 99 ? 16.804 6.918 -1.581 1.00 85.88 99 PRO A C 1
ATOM 811 O O . PRO A 1 99 ? 16.748 6.575 -0.400 1.00 85.88 99 PRO A O 1
ATOM 814 N N . THR A 1 100 ? 15.772 7.505 -2.192 1.00 85.81 100 THR A N 1
ATOM 815 C CA . THR A 1 100 ? 14.488 7.770 -1.533 1.00 85.81 100 THR A CA 1
ATOM 816 C C . THR A 1 100 ? 13.754 6.471 -1.212 1.00 85.81 100 THR A C 1
ATOM 818 O O . THR A 1 100 ? 13.251 6.315 -0.098 1.00 85.81 100 THR A O 1
ATOM 821 N N . TRP A 1 101 ? 13.736 5.516 -2.144 1.00 87.38 101 TRP A N 1
ATOM 822 C CA . TRP A 1 101 ? 13.149 4.192 -1.920 1.00 87.38 101 TRP A CA 1
ATOM 823 C C . TRP A 1 101 ? 13.893 3.397 -0.847 1.00 87.38 101 TRP A C 1
ATOM 825 O O . TRP A 1 101 ? 13.248 2.789 0.007 1.00 87.38 101 TRP A O 1
ATOM 835 N N . GLN A 1 102 ? 15.228 3.454 -0.830 1.00 89.38 102 GLN A N 1
ATOM 836 C CA . GLN A 1 102 ? 16.028 2.822 0.219 1.00 89.38 102 GLN A CA 1
ATOM 837 C C . GLN A 1 102 ? 15.742 3.443 1.592 1.00 89.38 102 GLN A C 1
ATOM 839 O O . GLN A 1 102 ? 15.460 2.722 2.546 1.00 89.38 102 GLN A O 1
ATOM 844 N N . ALA A 1 103 ? 15.714 4.775 1.689 1.00 88.25 103 ALA A N 1
ATOM 845 C CA . ALA A 1 103 ? 15.396 5.458 2.941 1.00 88.25 103 ALA A CA 1
ATOM 846 C C . ALA A 1 103 ? 13.980 5.127 3.446 1.00 88.25 103 ALA A C 1
ATOM 848 O O . ALA A 1 103 ? 13.752 5.042 4.655 1.00 88.25 103 ALA A O 1
ATOM 849 N N . LEU A 1 104 ? 13.017 4.938 2.537 1.00 87.25 104 LEU A N 1
ATOM 850 C CA . LEU A 1 104 ? 11.675 4.486 2.895 1.00 87.25 104 LEU A CA 1
ATOM 851 C C . LEU A 1 104 ? 11.691 3.042 3.413 1.00 87.25 104 LEU A C 1
ATOM 853 O O . LEU A 1 104 ? 11.075 2.776 4.447 1.00 87.25 104 LEU A O 1
ATOM 857 N N . LEU A 1 105 ? 12.402 2.135 2.736 1.00 90.00 105 LEU A N 1
ATOM 858 C CA . LEU A 1 105 ? 12.549 0.744 3.165 1.00 90.00 105 LEU A CA 1
ATOM 859 C C . LEU A 1 105 ? 13.131 0.665 4.578 1.00 90.00 105 LEU A C 1
ATOM 861 O O . LEU A 1 105 ? 12.515 0.050 5.445 1.00 90.00 105 LEU A O 1
ATOM 865 N N . ASP A 1 106 ? 14.238 1.367 4.826 1.00 90.00 106 ASP A N 1
ATOM 866 C CA . ASP A 1 106 ? 14.926 1.372 6.120 1.00 90.00 106 ASP A CA 1
ATOM 867 C C . ASP A 1 106 ? 13.988 1.794 7.258 1.00 90.00 106 ASP A C 1
ATOM 869 O O . ASP A 1 106 ? 13.988 1.200 8.338 1.00 90.00 106 ASP A O 1
ATOM 873 N N . ARG A 1 107 ? 13.126 2.789 7.015 1.00 87.38 107 ARG A N 1
ATOM 874 C CA . ARG A 1 107 ? 12.130 3.242 7.997 1.00 87.38 107 ARG A CA 1
ATOM 875 C C . ARG A 1 107 ? 11.034 2.202 8.219 1.00 87.38 107 ARG A C 1
ATOM 877 O O . ARG A 1 107 ? 10.683 1.914 9.368 1.00 87.38 107 ARG A O 1
ATOM 884 N N . LEU A 1 108 ? 10.507 1.616 7.144 1.00 86.44 108 LEU A N 1
ATOM 885 C CA . LEU A 1 108 ? 9.467 0.586 7.210 1.00 86.44 108 LEU A CA 1
ATOM 886 C C . LEU A 1 108 ? 9.950 -0.708 7.879 1.00 86.44 108 LEU A C 1
ATOM 888 O O . LEU A 1 108 ? 9.130 -1.410 8.463 1.00 86.44 108 LEU A O 1
ATOM 892 N N . THR A 1 109 ? 11.251 -0.997 7.853 1.00 89.06 109 THR A N 1
ATOM 893 C CA . THR A 1 109 ? 11.853 -2.168 8.513 1.00 89.06 109 THR A CA 1
ATOM 894 C C . THR A 1 109 ? 12.565 -1.839 9.825 1.00 89.06 109 THR A C 1
ATOM 896 O O . THR A 1 109 ? 13.140 -2.726 10.448 1.00 89.06 109 THR A O 1
ATOM 899 N N . SER A 1 110 ? 12.548 -0.578 10.265 1.00 87.31 110 SER A N 1
ATOM 900 C CA . SER A 1 110 ? 13.273 -0.132 11.465 1.00 87.31 110 SER A CA 1
ATOM 901 C C . SER A 1 110 ? 12.744 -0.731 12.774 1.00 87.31 110 SER A C 1
ATOM 903 O O . SER A 1 110 ? 13.431 -0.662 13.795 1.00 87.31 110 SER A O 1
ATOM 905 N N . GLY A 1 111 ? 11.515 -1.255 12.780 1.00 84.69 111 GLY A N 1
ATOM 906 C CA . GLY A 1 111 ? 10.827 -1.707 13.987 1.00 84.69 111 GLY A CA 1
ATOM 907 C C . GLY A 1 111 ? 10.411 -0.562 14.910 1.00 84.69 111 GLY A C 1
ATOM 908 O O . GLY A 1 111 ? 10.219 -0.779 16.104 1.00 84.69 111 GLY A O 1
ATOM 909 N N . HIS A 1 112 ? 10.322 0.662 14.387 1.00 85.56 112 HIS A N 1
ATOM 910 C CA . HIS A 1 112 ? 9.872 1.837 15.130 1.00 85.56 112 HIS A CA 1
ATOM 911 C C . HIS A 1 112 ? 8.451 2.218 14.730 1.00 85.56 112 HIS A C 1
ATOM 913 O O . HIS A 1 112 ? 7.981 1.922 13.632 1.00 85.56 112 HIS A O 1
ATOM 919 N N . GLN A 1 113 ? 7.771 2.927 15.622 1.00 82.31 113 GLN A N 1
ATOM 920 C CA . GLN A 1 113 ? 6.490 3.548 15.315 1.00 82.31 113 GLN A CA 1
ATOM 921 C C . GLN A 1 113 ? 6.611 4.462 14.098 1.00 82.31 113 GLN A C 1
ATOM 923 O O . GLN A 1 113 ? 7.538 5.260 14.014 1.00 82.31 113 GLN A O 1
ATOM 928 N N . LEU A 1 114 ? 5.660 4.380 13.178 1.00 80.12 114 LEU A N 1
ATOM 929 C CA . LEU A 1 114 ? 5.569 5.264 12.025 1.00 80.12 114 LEU A CA 1
ATOM 930 C C . LEU A 1 114 ? 4.633 6.417 12.373 1.00 80.12 114 LEU A C 1
ATOM 932 O O . LEU A 1 114 ? 3.441 6.214 12.610 1.00 80.12 114 LEU A O 1
ATOM 936 N N . LEU A 1 115 ? 5.175 7.630 12.398 1.00 74.56 115 LEU A N 1
ATOM 937 C CA . LEU A 1 115 ? 4.452 8.838 12.759 1.00 74.56 115 LEU A CA 1
ATOM 938 C C . LEU A 1 115 ? 4.247 9.708 11.521 1.00 74.56 115 LEU A C 1
ATOM 940 O O . LEU A 1 115 ? 5.163 9.958 10.740 1.00 74.56 115 LEU A O 1
ATOM 944 N N . ILE A 1 116 ? 3.023 10.201 11.355 1.00 72.00 116 ILE A N 1
ATOM 945 C CA . ILE A 1 116 ? 2.722 11.250 10.383 1.00 72.00 116 ILE A CA 1
ATOM 946 C C . ILE A 1 116 ? 2.599 12.543 11.174 1.00 72.00 116 ILE A C 1
ATOM 948 O O . ILE A 1 116 ? 1.590 12.788 11.837 1.00 72.00 116 ILE A O 1
ATOM 952 N N . ALA A 1 117 ? 3.643 13.358 11.120 1.00 66.12 117 ALA A N 1
ATOM 953 C CA . ALA A 1 117 ? 3.705 14.609 11.845 1.00 66.12 117 ALA A CA 1
ATOM 954 C C . ALA A 1 117 ? 3.334 15.780 10.930 1.00 66.12 117 ALA A C 1
ATOM 956 O O . ALA A 1 117 ? 3.597 15.805 9.724 1.00 66.12 117 ALA A O 1
ATOM 957 N N . ARG A 1 118 ? 2.691 16.783 11.523 1.00 63.84 118 ARG A N 1
ATOM 958 C CA . ARG A 1 118 ? 2.413 18.062 10.879 1.00 63.84 118 ARG A CA 1
ATOM 959 C C . ARG A 1 118 ? 3.078 19.132 11.737 1.00 63.84 118 ARG A C 1
ATOM 961 O O . ARG A 1 118 ? 2.635 19.320 12.869 1.00 63.84 118 ARG A O 1
ATOM 968 N N . PRO A 1 119 ? 4.144 19.794 11.257 1.00 61.38 119 PRO A N 1
ATOM 969 C CA . PRO A 1 119 ? 4.774 20.846 12.033 1.00 61.38 119 PRO A CA 1
ATOM 970 C C . PRO A 1 119 ? 3.737 21.942 12.285 1.00 61.38 119 PRO A C 1
ATOM 972 O O . PRO A 1 119 ? 2.939 22.261 11.405 1.00 61.38 119 PRO A O 1
ATOM 975 N N . PHE A 1 120 ? 3.719 22.533 13.472 1.00 55.03 120 PHE A N 1
ATOM 976 C CA . PHE A 1 120 ? 2.982 23.775 13.659 1.00 55.03 120 PHE A CA 1
ATOM 977 C C . PHE A 1 120 ? 3.934 24.923 13.332 1.00 55.03 120 PHE A C 1
ATOM 979 O O . PHE A 1 120 ? 4.854 25.200 14.097 1.00 55.03 120 PHE A O 1
ATOM 986 N N . LEU A 1 121 ? 3.755 25.556 12.170 1.00 60.00 121 LEU A N 1
ATOM 987 C CA . LEU A 1 121 ? 4.494 26.770 11.832 1.00 60.00 121 LEU A CA 1
ATOM 988 C C . LEU A 1 121 ? 3.670 27.993 12.269 1.00 60.00 121 LEU A C 1
ATOM 990 O O . LEU A 1 121 ? 2.525 28.129 11.832 1.00 60.00 121 LEU A O 1
ATOM 994 N N . PRO A 1 122 ? 4.232 28.911 13.081 1.00 56.75 122 PRO A N 1
ATOM 995 C CA . PRO A 1 122 ? 3.539 30.119 13.547 1.00 56.75 122 PRO A CA 1
ATOM 996 C C . PRO A 1 122 ? 3.083 31.069 12.428 1.00 56.75 122 PRO A C 1
ATOM 998 O O . PRO A 1 122 ? 2.332 32.005 12.675 1.00 56.75 122 PRO A O 1
ATOM 1001 N N . THR A 1 123 ? 3.553 30.858 11.199 1.00 65.88 123 THR A N 1
ATOM 1002 C CA . THR A 1 123 ? 3.402 31.769 10.058 1.00 65.88 123 THR A CA 1
ATOM 1003 C C . THR A 1 123 ? 2.102 31.584 9.270 1.00 65.88 123 THR A C 1
ATOM 1005 O O . THR A 1 123 ? 1.919 32.234 8.245 1.00 65.88 123 THR A O 1
ATOM 1008 N N . GLY A 1 124 ? 1.189 30.706 9.704 1.00 54.34 124 GLY A N 1
ATOM 1009 C CA . GLY A 1 124 ? -0.114 30.498 9.049 1.00 54.34 124 GLY A CA 1
ATOM 1010 C C . GLY A 1 124 ? -0.058 29.728 7.722 1.00 54.34 124 GLY A C 1
ATOM 1011 O O . GLY A 1 124 ? -1.100 29.366 7.176 1.00 54.34 124 GLY A O 1
ATOM 1012 N N . VAL A 1 125 ? 1.138 29.410 7.219 1.00 57.66 125 VAL A N 1
ATOM 1013 C CA . VAL A 1 125 ? 1.321 28.448 6.129 1.00 57.66 125 VAL A CA 1
ATOM 1014 C C . VAL A 1 125 ? 1.115 27.064 6.718 1.00 57.66 125 VAL A C 1
ATOM 1016 O O . VAL A 1 125 ? 1.834 26.684 7.632 1.00 57.66 125 VAL A O 1
ATOM 1019 N N . ALA A 1 126 ? 0.136 26.314 6.220 1.00 54.16 126 ALA A N 1
ATOM 1020 C CA . ALA A 1 126 ? -0.055 24.915 6.579 1.00 54.16 126 ALA A CA 1
ATOM 1021 C C . ALA A 1 126 ? 1.120 24.088 6.027 1.00 54.16 126 ALA A C 1
ATOM 1023 O O . ALA A 1 126 ? 1.120 23.818 4.824 1.00 54.16 126 ALA A O 1
ATOM 1024 N N . PRO A 1 127 ? 2.112 23.662 6.834 1.00 58.03 127 PRO A N 1
ATOM 1025 C CA . PRO A 1 127 ? 3.143 22.786 6.304 1.00 58.03 127 PRO A CA 1
ATOM 1026 C C . PRO A 1 127 ? 2.526 21.442 5.918 1.00 58.03 127 PRO A C 1
ATOM 1028 O O . PRO A 1 127 ? 1.533 20.988 6.509 1.00 58.03 127 PRO A O 1
ATOM 1031 N N . GLY A 1 128 ? 3.136 20.824 4.909 1.00 58.25 128 GLY A N 1
ATOM 1032 C CA . GLY A 1 128 ? 2.814 19.469 4.493 1.00 58.25 128 GLY A CA 1
ATOM 1033 C C . GLY A 1 128 ? 3.024 18.463 5.625 1.00 58.25 128 GLY A C 1
ATOM 1034 O O . GLY A 1 128 ? 3.730 18.716 6.606 1.00 58.25 128 GLY A O 1
ATOM 1035 N N . TYR A 1 129 ? 2.387 17.307 5.487 1.00 64.44 129 TYR A N 1
ATOM 1036 C CA . TYR A 1 129 ? 2.657 16.166 6.352 1.00 64.44 129 TYR A CA 1
ATOM 1037 C C . TYR A 1 129 ? 4.075 15.652 6.088 1.00 64.44 129 TYR A C 1
ATOM 1039 O O . TYR A 1 129 ? 4.479 15.541 4.931 1.00 64.44 129 TYR A O 1
ATOM 1047 N N . HIS A 1 130 ? 4.815 15.323 7.145 1.00 69.50 130 HIS A N 1
ATOM 1048 C CA . HIS A 1 130 ? 6.090 14.618 7.042 1.00 69.50 130 HIS A CA 1
ATOM 1049 C C . HIS A 1 130 ? 6.014 13.279 7.765 1.00 69.50 130 HIS A C 1
ATOM 1051 O O . HIS A 1 130 ? 5.230 13.086 8.696 1.00 69.50 130 HIS A O 1
ATOM 1057 N N . PHE A 1 131 ? 6.822 12.347 7.278 1.00 70.12 131 PHE A N 1
ATOM 1058 C CA . PHE A 1 131 ? 6.922 10.999 7.805 1.00 70.12 131 PHE A CA 1
ATOM 1059 C C . PHE A 1 131 ? 8.120 10.910 8.748 1.00 70.12 131 PHE A C 1
ATOM 1061 O O . PHE A 1 131 ? 9.244 11.223 8.340 1.00 70.12 131 PHE A O 1
ATOM 1068 N N . ASP A 1 132 ? 7.869 10.476 9.978 1.00 76.56 132 ASP A N 1
ATOM 1069 C CA . ASP A 1 132 ? 8.847 10.381 11.060 1.00 76.56 132 ASP A CA 1
ATOM 1070 C C . ASP A 1 132 ? 8.752 9.020 11.772 1.00 76.56 132 ASP A C 1
ATOM 1072 O O . ASP A 1 132 ? 7.799 8.262 11.570 1.00 76.56 132 ASP A O 1
ATOM 1076 N N . THR A 1 133 ? 9.747 8.694 12.593 1.00 79.19 133 THR A N 1
ATOM 1077 C CA . THR A 1 133 ? 9.802 7.460 13.384 1.00 79.19 133 THR A CA 1
ATOM 1078 C C . THR A 1 133 ? 9.780 7.757 14.881 1.00 79.19 133 THR A C 1
ATOM 1080 O O . THR A 1 133 ? 10.573 8.553 15.372 1.00 79.19 133 THR A O 1
ATOM 1083 N N . GLY A 1 134 ? 8.870 7.108 15.607 1.00 80.12 134 GLY A N 1
ATOM 1084 C CA . GLY A 1 134 ? 8.709 7.217 17.056 1.00 80.12 134 GLY A CA 1
ATOM 1085 C C . GLY A 1 134 ? 9.486 6.151 17.831 1.00 80.12 134 GLY A C 1
ATOM 1086 O O . GLY A 1 134 ? 10.580 5.752 17.448 1.00 80.12 134 GLY A O 1
ATOM 1087 N N . ALA A 1 135 ? 8.918 5.680 18.944 1.00 82.06 135 ALA A N 1
ATOM 1088 C CA . ALA A 1 135 ? 9.565 4.693 19.808 1.00 82.06 135 ALA A CA 1
ATOM 1089 C C . ALA A 1 135 ? 9.772 3.336 19.109 1.00 82.06 135 ALA A C 1
ATOM 1091 O O . ALA A 1 135 ? 9.003 2.951 18.226 1.00 82.06 135 ALA A O 1
ATOM 1092 N N . LYS A 1 136 ? 10.789 2.587 19.546 1.00 83.88 136 LYS A N 1
ATOM 1093 C CA . LYS A 1 136 ? 11.005 1.200 19.121 1.00 83.88 136 LYS A CA 1
ATOM 1094 C C . LYS A 1 136 ? 9.875 0.309 19.642 1.00 83.88 136 LYS A C 1
ATOM 1096 O O . LYS A 1 136 ? 9.509 0.399 20.812 1.00 83.88 136 LYS A O 1
ATOM 1101 N N . LEU A 1 137 ? 9.337 -0.540 18.776 1.00 81.12 137 LEU A N 1
ATOM 1102 C CA . LEU A 1 137 ? 8.240 -1.452 19.081 1.00 81.12 137 LEU A CA 1
ATOM 1103 C C . LEU A 1 137 ? 8.770 -2.836 19.463 1.00 81.12 137 LEU A C 1
ATOM 1105 O O . LEU A 1 137 ? 9.720 -3.342 18.865 1.00 81.12 137 LEU A O 1
ATOM 1109 N N . GLU A 1 138 ? 8.124 -3.470 20.442 1.00 75.19 138 GLU A N 1
ATOM 1110 C CA . GLU A 1 138 ? 8.463 -4.831 20.886 1.00 75.19 138 GLU A CA 1
ATOM 1111 C C . GLU A 1 138 ? 8.175 -5.886 19.812 1.00 75.19 138 GLU A C 1
ATOM 1113 O O . GLU A 1 138 ? 8.860 -6.904 19.749 1.00 75.19 138 GLU A O 1
ATOM 1118 N N . SER A 1 139 ? 7.209 -5.619 18.925 1.00 72.38 139 SER A N 1
ATOM 1119 C CA . SER A 1 139 ? 6.894 -6.481 17.780 1.00 72.38 139 SER A CA 1
ATOM 1120 C C . SER A 1 139 ? 8.032 -6.543 16.755 1.00 72.38 139 SER A C 1
ATOM 1122 O O . SER A 1 139 ? 8.034 -7.426 15.897 1.00 72.38 139 SER A O 1
ATOM 1124 N N . GLY A 1 140 ? 8.981 -5.597 16.801 1.00 73.62 140 GLY A N 1
ATOM 1125 C CA . GLY A 1 140 ? 10.032 -5.436 15.795 1.00 73.62 140 GLY A CA 1
ATOM 1126 C C . GLY A 1 140 ? 9.515 -5.007 14.417 1.00 73.62 140 GLY A C 1
ATOM 1127 O O . GLY A 1 140 ? 10.316 -4.815 13.506 1.00 73.62 140 GLY A O 1
ATOM 1128 N N . ARG A 1 141 ? 8.197 -4.833 14.253 1.00 74.31 141 ARG A N 1
ATOM 1129 C CA . ARG A 1 141 ? 7.552 -4.359 13.026 1.00 74.31 141 ARG A CA 1
ATOM 1130 C C . ARG A 1 141 ? 7.298 -2.866 13.142 1.00 74.31 141 ARG A C 1
ATOM 1132 O O . ARG A 1 141 ? 6.897 -2.391 14.200 1.00 74.31 141 ARG A O 1
ATOM 1139 N N . SER A 1 142 ? 7.535 -2.117 12.067 1.00 77.81 142 SER A N 1
ATOM 1140 C CA . SER A 1 142 ? 7.185 -0.699 12.060 1.00 77.81 142 SER A CA 1
ATOM 1141 C C . SER A 1 142 ? 5.685 -0.537 11.839 1.00 77.81 142 SER A C 1
ATOM 1143 O O . SER A 1 142 ? 5.164 -0.910 10.790 1.00 77.81 142 SER A O 1
ATOM 1145 N N . GLU A 1 143 ? 4.985 0.037 12.811 1.00 75.12 143 GLU A N 1
ATOM 1146 C CA . GLU A 1 143 ? 3.525 0.158 12.792 1.00 75.12 143 GLU A CA 1
ATOM 1147 C C . GLU A 1 143 ? 3.102 1.621 12.898 1.00 75.12 143 GLU A C 1
ATOM 1149 O O . GLU A 1 143 ? 3.721 2.410 13.614 1.00 75.12 143 GLU A O 1
ATOM 1154 N N . LEU A 1 144 ? 2.031 1.996 12.192 1.00 70.06 144 LEU A N 1
ATOM 1155 C CA . LEU A 1 144 ? 1.461 3.334 12.313 1.00 70.06 144 LEU A CA 1
ATOM 1156 C C . LEU A 1 144 ? 0.714 3.441 13.644 1.00 70.06 144 LEU A C 1
ATOM 1158 O O . LEU A 1 144 ? -0.389 2.915 13.781 1.00 70.06 144 LEU A O 1
ATOM 1162 N N . THR A 1 145 ? 1.297 4.135 14.616 1.00 63.16 145 THR A N 1
ATOM 1163 C CA . THR A 1 145 ? 0.638 4.406 15.894 1.00 63.16 145 THR A CA 1
ATOM 1164 C C . THR A 1 145 ? 0.019 5.794 15.864 1.00 63.16 145 THR A C 1
ATOM 1166 O O . THR A 1 145 ? 0.603 6.764 15.376 1.00 63.16 145 THR A O 1
ATOM 1169 N N . ARG A 1 146 ? -1.203 5.918 16.385 1.00 56.84 146 ARG A N 1
ATOM 1170 C CA . ARG A 1 146 ? -1.756 7.246 16.657 1.00 56.84 146 ARG A CA 1
ATOM 1171 C C . ARG A 1 146 ? -1.061 7.785 17.901 1.00 56.84 146 ARG A C 1
ATOM 1173 O O . ARG A 1 146 ? -0.949 7.035 18.873 1.00 56.84 146 ARG A O 1
ATOM 1180 N N . PRO A 1 147 ? -0.626 9.056 17.923 1.00 45.88 147 PRO A N 1
ATOM 1181 C CA . PRO A 1 147 ? -0.216 9.658 19.179 1.00 45.88 147 PRO A CA 1
ATOM 1182 C C . PRO A 1 147 ? -1.392 9.541 20.154 1.00 45.88 147 PRO A C 1
ATOM 1184 O O . PRO A 1 147 ? -2.511 9.939 19.822 1.00 45.88 147 PRO A O 1
ATOM 1187 N N . CYS A 1 148 ? -1.154 8.957 21.333 1.00 34.12 148 CYS A N 1
ATOM 1188 C CA . CYS A 1 148 ? -2.101 9.031 22.437 1.00 34.12 148 CYS A CA 1
ATOM 1189 C C . CYS A 1 148 ? -2.347 10.513 22.708 1.00 34.12 148 CYS A C 1
ATOM 1191 O O . CYS A 1 148 ? -1.504 11.189 23.297 1.00 34.12 148 CYS A O 1
ATOM 1193 N N . ILE A 1 149 ? -3.488 11.032 22.265 1.00 35.41 149 ILE A N 1
ATOM 1194 C CA . ILE A 1 149 ? -3.971 12.311 22.760 1.00 35.41 149 ILE A CA 1
ATOM 1195 C C . ILE A 1 149 ? -4.354 12.023 24.207 1.00 35.41 149 ILE A C 1
ATOM 1197 O O . ILE A 1 149 ? -5.416 11.460 24.476 1.00 35.41 149 ILE A O 1
ATOM 1201 N N . ALA A 1 150 ? -3.440 12.321 25.133 1.00 28.98 150 ALA A N 1
ATOM 1202 C CA . ALA A 1 150 ? -3.767 12.376 26.544 1.00 28.98 150 ALA A CA 1
ATOM 1203 C C . ALA A 1 150 ? -4.951 13.336 26.663 1.00 28.98 150 ALA A C 1
ATOM 1205 O O . ALA A 1 150 ? -4.837 14.517 26.333 1.00 28.98 150 ALA A O 1
ATOM 1206 N N . SER A 1 151 ? -6.111 12.793 27.022 1.00 31.62 151 SER A N 1
ATOM 1207 C CA . SER A 1 151 ? -7.280 13.603 27.329 1.00 31.62 151 SER A CA 1
ATOM 1208 C C . SER A 1 151 ? -6.907 14.441 28.550 1.00 31.62 151 SER A C 1
ATOM 1210 O O . SER A 1 151 ? -6.686 13.876 29.621 1.00 31.62 151 SER A O 1
ATOM 1212 N N . GLN A 1 152 ? -6.723 15.747 28.349 1.00 30.59 152 GLN A N 1
ATOM 1213 C CA . GLN A 1 152 ? -6.706 16.729 29.433 1.00 30.59 152 GLN A CA 1
ATOM 1214 C C . GLN A 1 152 ? -8.142 17.089 29.798 1.00 30.59 152 GLN A C 1
ATOM 1216 O O . GLN A 1 152 ? -8.969 17.189 28.860 1.00 30.59 152 GLN A O 1
#

Secondary structure (DSSP, 8-state):
-HHHHHHHHHHHS-GGG--TT---GGGGTPPP-PPP--HHHHHIIIIIISS--GGGGG--TTTSPPPTHHHHHHHHHHHHHHHHHHHT-SSSS-TTTHHHHHHHHHHHTS-EEEEEE----TTS--PPPEEEEEEEPTTSS--BPPP-----

Foldseek 3Di:
DLVLVLLQCQQAPDPVRDDDPRHHLVVLVHHRDHQDDDPVLVCCNPDQVPHPDPVVVQDDCPRDNRDLRSVVSCLVVLLVSLVSCLVVDDPRAPPVCNVVSVVVNCLQQQQFEWDFDFDDDPPPPGDDTDIDTHGHHPVSGHGHDDPPPPDD

Mean predicted aligned error: 10.23 Å

Radius of gyration: 17.71 Å; Cα contacts (8 Å, |Δi|>4): 177; chains: 1; bounding box: 46×43×47 Å

Sequence (152 aa):
MGHARALYDFFETPAARRKHDDAVSEDFGFPARPIDRPDDDRTRLNKQLFHITYSRLRYNETRKPWPDTILACLHDRCVEFIQHLLVHGAPLVGPDDAPTWQALLDRLTSGHQLLIARPFLPTGVAPGYHFDTGAKLESGRSELTRPCIASQ

pLDDT: mean 75.29, std 14.56, range [28.98, 94.12]

Solvent-accessible surface area (backbone atoms only — not comparable to full-atom values): 9359 Å² total; per-residue (Å²): 111,74,66,53,54,52,50,49,50,21,36,44,34,43,67,94,68,53,62,88,88,58,77,33,34,41,83,74,75,37,78,46,46,83,71,80,68,59,69,65,56,56,48,44,53,55,50,56,70,76,40,98,41,84,74,51,82,70,60,48,80,88,74,56,59,84,68,67,60,70,58,58,56,44,45,68,58,51,52,54,47,52,52,51,48,67,75,68,54,61,93,84,41,55,85,84,45,49,66,58,53,49,56,50,48,53,52,57,64,61,8,18,25,38,34,80,44,62,67,87,53,95,80,76,58,81,57,68,79,42,84,48,73,56,61,78,40,93,84,51,53,38,44,76,56,77,80,80,76,77,85,124